Protein 1CCR (pdb70)

InterPro domains:
  IPR002327 Cytochrome c, class IA/ IB [PR00604] (22-29)
  IPR002327 Cytochrome c, class IA/ IB [PR00604] (35-50)
  IPR002327 Cytochrome c, class IA/ IB [PR00604] (51-61)
  IPR002327 Cytochrome c, class IA/ IB [PR00604] (65-81)
  IPR002327 Cytochrome c, class IA/ IB [PR00604] (84-94)
  IPR002327 Cytochrome c, class IA/ IB [PR00604] (101-109)
  IPR002327 Cytochrome c, class IA/ IB [PTHR11961] (2-110)
  IPR009056 Cytochrome c-like domain [PF00034] (13-109)
  IPR009056 Cytochrome c-like domain [PS51007] (10-111)
  IPR036909 Cytochrome c-like domain superfamily [G3DSA:1.10.760.10] (1-112)
  IPR036909 Cytochrome c-like domain superfamily [SSF46626] (9-109)

CATH classification: 1.10.760.10

B-factor: mean 10.81, std 4.12, range [5.12, 37.32]

Organism: Oryza sativa subsp. japonica (NCBI:txid39947)

Radius of gyration: 12.94 Å; Cα contacts (8 Å, |Δi|>4): 188; chains: 1; bounding box: 24×33×35 Å

Secondary structure (DSSP, 8-state):
--GGGSPPP-HHHHHHHHHHHTTTT---STT---SSS---TT-TTPBTT--TT----HHHHHH-PBPSHHHHHHHHH----STT---------HHHHHHHHHHHHHHT-

Solvent-accessible surface area: 6325 Å² total

Structure (mmCIF, N/CA/C/O backbone):
data_1CCR
#
_entry.id   1CCR
#
_cell.length_a   43.780
_cell.length_b   43.780
_cell.length_c   110.050
_cell.angle_alpha   90.00
_cell.angle_beta   90.00
_cell.angle_gamma   120.00
#
_symmetry.space_group_name_H-M   'P 61'
#
loop_
_entity.id
_entity.type
_entity.pdbx_description
1 polymer 'CYTOCHROME C'
2 non-polymer 'HEME C'
3 water water
#
loop_
_atom_site.group_PDB
_atom_site.id
_atom_site.type_symbol
_atom_site.label_atom_id
_atom_site.label_alt_id
_atom_site.label_comp_id
_atom_site.label_asym_id
_atom_site.label_entity_id
_atom_site.label_seq_id
_atom_site.pdbx_PDB_ins_code
_atom_site.Cartn_x
_atom_site.Cartn_y
_atom_site.Cartn_z
_atom_site.occupancy
_atom_site.B_iso_or_equiv
_atom_site.auth_seq_id
_atom_site.auth_comp_id
_atom_site.auth_asym_id
_atom_site.auth_atom_id
_atom_site.pdbx_PDB_model_num
ATOM 4 N N . ALA A 1 2 ? -5.115 24.987 43.439 1.00 13.99 1 ALA A N 1
ATOM 5 C CA . ALA A 1 2 ? -5.273 23.535 43.450 1.00 14.03 1 ALA A CA 1
ATOM 6 C C . ALA A 1 2 ? -6.043 23.098 42.188 1.00 14.06 1 ALA A C 1
ATOM 7 O O . ALA A 1 2 ? -5.962 21.921 41.763 1.00 14.65 1 ALA A O 1
ATOM 9 N N . SER A 1 3 ? -6.794 24.034 41.698 1.00 13.27 2 SER A N 1
ATOM 10 C CA . SER A 1 3 ? -7.583 23.868 40.489 1.00 13.03 2 SER A CA 1
ATOM 11 C C . SER A 1 3 ? -7.541 25.132 39.633 1.00 12.51 2 SER A C 1
ATOM 12 O O . SER A 1 3 ? -7.174 26.236 40.065 1.00 11.73 2 SER A O 1
ATOM 15 N N . PHE A 1 4 ? -7.968 24.958 38.377 1.00 12.19 3 PHE A N 1
ATOM 16 C CA . PHE A 1 4 ? -7.935 26.059 37.417 1.00 12.14 3 PHE A CA 1
ATOM 17 C C . PHE A 1 4 ? -8.636 27.304 38.001 1.00 13.01 3 PHE A C 1
ATOM 18 O O . PHE A 1 4 ? -8.267 28.436 37.781 1.00 12.40 3 PHE A O 1
ATOM 26 N N . SER A 1 5 ? -9.700 26.986 38.694 1.00 13.98 4 SER A N 1
ATOM 27 C CA . SER A 1 5 ? -10.558 27.940 39.337 1.00 15.40 4 SER A CA 1
ATOM 28 C C . SER A 1 5 ? -9.844 28.923 40.255 1.00 15.17 4 SER A C 1
ATOM 29 O O . SER A 1 5 ? -10.323 30.052 40.351 1.00 15.50 4 SER A O 1
ATOM 32 N N . GLU A 1 6 ? -8.845 28.445 40.914 1.00 15.40 5 GLU A N 1
ATOM 33 C CA . GLU A 1 6 ? -8.061 29.177 41.908 1.00 15.50 5 GLU A CA 1
ATOM 34 C C . GLU A 1 6 ? -6.724 29.694 41.381 1.00 14.18 5 GLU A C 1
ATOM 35 O O . GLU A 1 6 ? -5.995 30.357 42.116 1.00 13.68 5 GLU A O 1
ATOM 41 N N . ALA A 1 7 ? -6.411 29.351 40.142 1.00 12.56 6 ALA A N 1
ATOM 42 C CA . ALA A 1 7 ? -5.125 29.703 39.535 1.00 11.31 6 ALA A CA 1
ATOM 43 C C . ALA A 1 7 ? -4.974 31.179 39.228 1.00 10.42 6 ALA A C 1
ATOM 44 O O . ALA A 1 7 ? -5.984 31.873 39.032 1.00 10.84 6 ALA A O 1
ATOM 46 N N . PRO A 1 8 ? -3.738 31.659 39.136 1.00 9.88 7 PRO A N 1
ATOM 47 C CA . PRO A 1 8 ? -3.466 33.066 38.792 1.00 9.68 7 PRO A CA 1
ATOM 48 C C . PRO A 1 8 ? -3.974 33.405 37.394 1.00 9.73 7 PRO A C 1
ATOM 49 O O . PRO A 1 8 ? -4.123 32.509 36.526 1.00 9.20 7 PRO A O 1
ATOM 53 N N . PRO A 1 9 ? -4.250 34.679 37.162 1.00 9.49 8 PRO A N 1
ATOM 54 C CA . PRO A 1 9 ? -4.650 35.117 35.786 1.00 9.68 8 PRO A CA 1
ATOM 55 C C . PRO A 1 9 ? -3.478 34.821 34.843 1.00 9.78 8 PRO A C 1
ATOM 56 O O . PRO A 1 9 ? -2.311 34.826 35.235 1.00 10.27 8 PRO A O 1
ATOM 60 N N . GLY A 1 10 ? -3.803 34.563 33.576 1.00 10.20 9 GLY A N 1
ATOM 61 C CA . GLY A 1 10 ? -2.817 34.177 32.574 1.00 10.42 9 GLY A CA 1
ATOM 62 C C . GLY A 1 10 ? -2.402 35.308 31.659 1.00 10.82 9 GLY A C 1
ATOM 63 O O . GLY A 1 10 ? -3.195 36.186 31.341 1.00 12.03 9 GLY A O 1
ATOM 64 N N . ASN A 1 11 ? -1.146 35.306 31.281 1.00 10.84 10 ASN A N 1
ATOM 65 C CA . ASN A 1 11 ? -0.543 36.295 30.391 1.00 11.17 10 ASN A CA 1
ATOM 66 C C . ASN A 1 11 ? 0.031 35.486 29.195 1.00 10.94 10 ASN A C 1
ATOM 67 O O . ASN A 1 11 ? 1.031 34.820 29.358 1.00 10.86 10 ASN A O 1
ATOM 72 N N . PRO A 1 12 ? -0.622 35.659 28.037 1.00 11.05 11 PRO A N 1
ATOM 73 C CA . PRO A 1 12 ? -0.182 34.937 26.855 1.00 11.29 11 PRO A CA 1
ATOM 74 C C . PRO A 1 12 ? 1.215 35.237 26.407 1.00 11.34 11 PRO A C 1
ATOM 75 O O . PRO A 1 12 ? 1.759 34.284 25.770 1.00 11.19 11 PRO A O 1
ATOM 79 N N . LYS A 1 13 ? 1.803 36.387 26.651 1.00 11.95 12 LYS A N 1
ATOM 80 C CA . LYS A 1 13 ? 3.196 36.663 26.263 1.00 12.54 12 LYS A CA 1
ATOM 81 C C . LYS A 1 13 ? 4.124 35.757 27.092 1.00 11.91 12 LYS A C 1
ATOM 82 O O . LYS A 1 13 ? 5.052 35.110 26.586 1.00 12.05 12 LYS A O 1
ATOM 88 N N . ALA A 1 14 ? 3.869 35.767 28.391 1.00 10.99 13 ALA A N 1
ATOM 89 C CA . ALA A 1 14 ? 4.612 34.885 29.304 1.00 10.65 13 ALA A CA 1
ATOM 90 C C . ALA A 1 14 ? 4.431 33.426 28.876 1.00 10.79 13 ALA A C 1
ATOM 91 O O . ALA A 1 14 ? 5.378 32.640 28.891 1.00 10.96 13 ALA A O 1
ATOM 93 N N . GLY A 1 15 ? 3.230 33.062 28.491 1.00 10.53 14 GLY A N 1
ATOM 94 C CA . GLY A 1 15 ? 2.868 31.686 28.066 1.00 10.83 14 GLY A CA 1
ATOM 95 C C . GLY A 1 15 ? 3.587 31.236 26.802 1.00 10.72 14 GLY A C 1
ATOM 96 O O . GLY A 1 15 ? 3.988 30.083 26.666 1.00 10.80 14 GLY A O 1
ATOM 97 N N . GLU A 1 16 ? 3.797 32.148 25.897 1.00 11.63 15 GLU A N 1
ATOM 98 C CA . GLU A 1 16 ? 4.561 31.957 24.682 1.00 12.72 15 GLU A CA 1
ATOM 99 C C . GLU A 1 16 ? 5.995 31.561 24.970 1.00 12.21 15 GLU A C 1
ATOM 100 O O . GLU A 1 16 ? 6.517 30.671 24.267 1.00 11.18 15 GLU A O 1
ATOM 106 N N . LYS A 1 17 ? 6.650 32.209 25.907 1.00 12.15 16 LYS A N 1
ATOM 107 C CA . LYS A 1 17 ? 8.011 31.891 26.316 1.00 12.72 16 LYS A CA 1
ATOM 108 C C . LYS A 1 17 ? 8.093 30.436 26.771 1.00 11.89 16 LYS A C 1
ATOM 109 O O . LYS A 1 17 ? 8.961 29.654 26.476 1.00 11.76 16 LYS A O 1
ATOM 115 N N . ILE A 1 18 ? 7.091 30.095 27.616 1.00 11.41 17 ILE A N 1
ATOM 116 C CA . ILE A 1 18 ? 6.980 28.761 28.159 1.00 10.88 17 ILE A CA 1
ATOM 117 C C . ILE A 1 18 ? 6.824 27.691 27.041 1.00 10.38 17 ILE A C 1
ATOM 118 O O . ILE A 1 18 ? 7.513 26.690 27.070 1.00 10.48 17 ILE A O 1
ATOM 123 N N . PHE A 1 19 ? 5.879 27.966 26.153 1.00 9.95 18 PHE A N 1
ATOM 124 C CA . PHE A 1 19 ? 5.618 27.063 25.031 1.00 10.12 18 PHE A CA 1
ATOM 125 C C . PHE A 1 19 ? 6.888 26.813 24.212 1.00 10.18 18 PHE A C 1
ATOM 126 O O . PHE A 1 19 ? 7.219 25.657 23.953 1.00 10.34 18 PHE A O 1
ATOM 134 N N . LYS A 1 20 ? 7.543 27.879 23.830 1.00 11.05 19 LYS A N 1
ATOM 135 C CA . LYS A 1 20 ? 8.764 27.838 23.026 1.00 12.08 19 LYS A CA 1
ATOM 136 C C . LYS A 1 20 ? 9.839 26.945 23.637 1.00 11.94 19 LYS A C 1
ATOM 137 O O . LYS A 1 20 ? 10.443 26.088 22.981 1.00 12.10 19 LYS A O 1
ATOM 143 N N . THR A 1 21 ? 10.050 27.167 24.929 1.00 12.03 20 THR A N 1
ATOM 144 C CA . THR A 1 21 ? 11.118 26.436 25.617 1.00 12.63 20 THR A CA 1
ATOM 145 C C . THR A 1 21 ? 10.780 25.058 26.058 1.00 11.82 20 THR A C 1
ATOM 146 O O . THR A 1 21 ? 11.682 24.188 26.042 1.00 12.44 20 THR A O 1
ATOM 150 N N . LYS A 1 22 ? 9.548 24.748 26.386 1.00 11.18 21 LYS A N 1
ATOM 151 C CA . LYS A 1 22 ? 9.168 23.454 26.888 1.00 11.01 21 LYS A CA 1
ATOM 152 C C . LYS A 1 22 ? 8.274 22.581 26.049 1.00 9.78 21 LYS A C 1
ATOM 153 O O . LYS A 1 22 ? 8.214 21.374 26.377 1.00 9.78 21 LYS A O 1
ATOM 159 N N . CYS A 1 23 ? 7.637 23.114 24.998 1.00 8.65 22 CYS A N 1
ATOM 160 C CA . CYS A 1 23 ? 6.741 22.305 24.205 1.00 7.99 22 CYS A CA 1
ATOM 161 C C . CYS A 1 23 ? 6.982 22.266 22.681 1.00 7.91 22 CYS A C 1
ATOM 162 O O . CYS A 1 23 ? 6.583 21.270 22.051 1.00 7.53 22 CYS A O 1
ATOM 165 N N . ALA A 1 24 ? 7.523 23.374 22.179 1.00 8.11 23 ALA A N 1
ATOM 166 C CA . ALA A 1 24 ? 7.703 23.514 20.712 1.00 7.91 23 ALA A CA 1
ATOM 167 C C . ALA A 1 24 ? 8.475 22.397 20.071 1.00 7.70 23 ALA A C 1
ATOM 168 O O . ALA A 1 24 ? 8.191 22.072 18.886 1.00 7.80 23 ALA A O 1
ATOM 170 N N . GLN A 1 25 ? 9.428 21.795 20.774 1.00 7.67 24 GLN A N 1
ATOM 171 C CA . GLN A 1 25 ? 10.238 20.690 20.252 1.00 7.30 24 GLN A CA 1
ATOM 172 C C . GLN A 1 25 ? 9.393 19.572 19.653 1.00 7.40 24 GLN A C 1
ATOM 173 O O . GLN A 1 25 ? 9.768 18.917 18.657 1.00 7.45 24 GLN A O 1
ATOM 179 N N . CYS A 1 26 ? 8.268 19.324 20.297 1.00 6.37 25 CYS A N 1
ATOM 180 C CA . CYS A 1 26 ? 7.390 18.220 19.965 1.00 5.66 25 CYS A CA 1
ATOM 181 C C . CYS A 1 26 ? 6.004 18.559 19.471 1.00 5.28 25 CYS A C 1
ATOM 182 O O . CYS A 1 26 ? 5.323 17.599 19.131 1.00 5.15 25 CYS A O 1
ATOM 185 N N . HIS A 1 27 ? 5.639 19.842 19.537 1.00 5.54 26 HIS A N 1
ATOM 186 C CA . HIS A 1 27 ? 4.323 20.219 19.062 1.00 6.09 26 HIS A CA 1
ATOM 187 C C . HIS A 1 27 ? 4.308 21.464 18.164 1.00 6.91 26 HIS A C 1
ATOM 188 O O . HIS A 1 27 ? 4.955 22.440 18.475 1.00 7.37 26 HIS A O 1
ATOM 195 N N . THR A 1 28 ? 3.454 21.369 17.163 1.00 7.56 27 THR A N 1
ATOM 196 C CA . THR A 1 28 ? 3.058 22.444 16.285 1.00 7.87 27 THR A CA 1
ATOM 197 C C . THR A 1 28 ? 1.706 22.960 16.837 1.00 8.35 27 THR A C 1
ATOM 198 O O . THR A 1 28 ? 1.077 22.304 17.677 1.00 8.10 27 THR A O 1
ATOM 202 N N . VAL A 1 29 ? 1.262 24.083 16.317 1.00 8.68 28 VAL A N 1
ATOM 203 C CA . VAL A 1 29 ? 0.019 24.703 16.751 1.00 9.37 28 VAL A CA 1
ATOM 204 C C . VAL A 1 29 ? -0.784 25.252 15.550 1.00 10.36 28 VAL A C 1
ATOM 205 O O . VAL A 1 29 ? -1.967 25.544 15.736 1.00 9.68 28 VAL A O 1
ATOM 209 N N . ASP A 1 30 ? -0.055 25.412 14.459 1.00 12.03 29 ASP A N 1
ATOM 210 C CA . ASP A 1 30 ? -0.680 25.959 13.244 1.00 13.31 29 ASP A CA 1
ATOM 211 C C . ASP A 1 30 ? -1.327 24.864 12.408 1.00 13.40 29 ASP A C 1
ATOM 212 O O . ASP A 1 30 ? -0.783 23.804 12.178 1.00 13.12 29 ASP A O 1
ATOM 217 N N . LYS A 1 31 ? -2.475 25.249 11.868 1.00 14.01 30 LYS A N 1
ATOM 218 C CA . LYS A 1 31 ? -3.202 24.435 10.912 1.00 14.47 30 LYS A CA 1
ATOM 219 C C . LYS A 1 31 ? -2.259 24.279 9.692 1.00 14.11 30 LYS A C 1
ATOM 220 O O . LYS A 1 31 ? -1.646 25.252 9.248 1.00 14.08 30 LYS A O 1
ATOM 226 N N . GLY A 1 32 ? -2.147 23.049 9.224 1.00 13.55 31 GLY A N 1
ATOM 227 C CA . GLY A 1 32 ? -1.329 22.698 8.063 1.00 12.49 31 GLY A CA 1
ATOM 228 C C . GLY A 1 32 ? 0.107 22.389 8.364 1.00 11.82 31 GLY A C 1
ATOM 229 O O . GLY A 1 32 ? 0.831 21.941 7.458 1.00 11.85 31 GLY A O 1
ATOM 230 N N . ALA A 1 33 ? 0.551 22.559 9.603 1.00 10.66 32 ALA A N 1
ATOM 231 C CA . ALA A 1 33 ? 1.931 22.355 10.011 1.00 9.87 32 ALA A CA 1
ATOM 232 C C . ALA A 1 33 ? 2.405 20.924 10.204 1.00 9.34 32 ALA A C 1
ATOM 233 O O . ALA A 1 33 ? 3.633 20.749 10.319 1.00 8.36 32 ALA A O 1
ATOM 235 N N . GLY A 1 34 ? 1.505 19.965 10.240 1.00 8.81 33 GLY A N 1
ATOM 236 C CA . GLY A 1 34 ? 1.894 18.559 10.421 1.00 9.13 33 GLY A CA 1
ATOM 237 C C . GLY A 1 34 ? 2.259 18.294 11.910 1.00 8.97 33 GLY A C 1
ATOM 238 O O . GLY A 1 34 ? 2.076 19.169 12.789 1.00 9.86 33 GLY A O 1
ATOM 239 N N . HIS A 1 35 ? 2.803 17.133 12.119 1.00 8.42 34 HIS A N 1
ATOM 240 C CA . HIS A 1 35 ? 3.171 16.642 13.461 1.00 8.50 34 HIS A CA 1
ATOM 241 C C . HIS A 1 35 ? 4.662 16.698 13.675 1.00 8.37 34 HIS A C 1
ATOM 242 O O . HIS A 1 35 ? 5.445 16.952 12.756 1.00 8.56 34 HIS A O 1
ATOM 249 N N . LYS A 1 36 ? 5.011 16.461 14.929 1.00 8.30 35 LYS A N 1
ATOM 250 C CA . LYS A 1 36 ? 6.432 16.401 15.376 1.00 8.25 35 LYS A CA 1
ATOM 251 C C . LYS A 1 36 ? 6.460 15.103 16.191 1.00 8.28 35 LYS A C 1
ATOM 252 O O . LYS A 1 36 ? 5.737 14.160 15.848 1.00 7.99 35 LYS A O 1
ATOM 258 N N . GLN A 1 37 ? 7.209 15.080 17.270 1.00 8.25 36 GLN A N 1
ATOM 259 C CA . GLN A 1 37 ? 7.230 13.914 18.173 1.00 9.01 36 GLN A CA 1
ATOM 260 C C . GLN A 1 37 ? 5.782 13.706 18.671 1.00 8.01 36 GLN A C 1
ATOM 261 O O . GLN A 1 37 ? 5.262 12.602 18.792 1.00 7.86 36 GLN A O 1
ATOM 267 N N . GLY A 1 38 ? 5.126 14.812 18.976 1.00 6.87 37 GLY A N 1
ATOM 268 C CA . GLY A 1 38 ? 3.782 14.967 19.463 1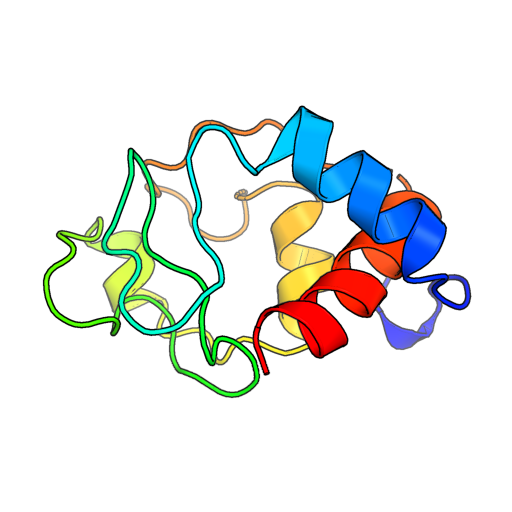.00 6.32 37 GLY A CA 1
ATOM 269 C C . GLY A 1 38 ? 2.886 15.532 18.382 1.00 5.84 37 GLY A C 1
ATOM 270 O O . GLY A 1 38 ? 3.356 16.055 17.340 1.00 5.91 37 GLY A O 1
ATOM 271 N N . PRO A 1 39 ? 1.583 15.410 18.604 1.00 5.99 38 PRO A N 1
ATOM 272 C CA . PRO A 1 39 ? 0.593 15.882 17.628 1.00 6.22 38 PRO A CA 1
ATOM 273 C C . PRO A 1 39 ? 0.529 17.398 17.551 1.00 6.23 38 PRO A C 1
ATOM 274 O O . PRO A 1 39 ? 0.806 18.162 18.484 1.00 6.92 38 PRO A O 1
ATOM 278 N N . ASN A 1 40 ? 0.067 17.867 16.397 1.00 6.60 39 ASN A N 1
ATOM 279 C CA . ASN A 1 40 ? -0.228 19.299 16.200 1.00 7.24 39 ASN A CA 1
ATOM 280 C C . ASN A 1 40 ? -1.387 19.592 17.196 1.00 6.87 39 ASN A C 1
ATOM 281 O O . ASN A 1 40 ? -2.342 18.802 17.253 1.00 7.13 39 ASN A O 1
ATOM 286 N N . LEU A 1 41 ? -1.263 20.647 17.920 1.00 6.45 40 LEU A N 1
ATOM 287 C CA . LEU A 1 41 ? -2.272 21.094 18.880 1.00 6.92 40 LEU A CA 1
ATOM 288 C C . LEU A 1 41 ? -3.313 22.019 18.324 1.00 7.41 40 LEU A C 1
ATOM 289 O O . LEU A 1 41 ? -4.181 22.552 19.067 1.00 7.18 40 LEU A O 1
ATOM 294 N N . ASN A 1 42 ? -3.274 22.285 17.002 1.00 7.81 41 ASN A N 1
ATOM 295 C CA . ASN A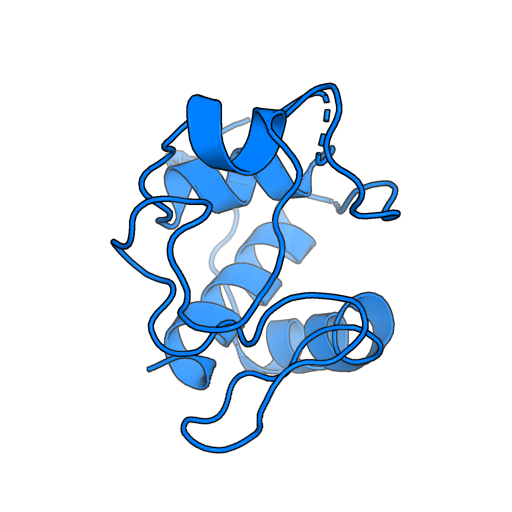 1 42 ? -4.295 23.180 16.439 1.00 8.04 41 ASN A CA 1
ATOM 296 C C . ASN A 1 42 ? -5.706 22.634 16.784 1.00 7.37 41 ASN A C 1
ATOM 297 O O . ASN A 1 42 ? -6.025 21.452 16.669 1.00 7.72 41 ASN A O 1
ATOM 302 N N . GLY A 1 43 ? -6.546 23.581 17.175 1.00 6.90 42 GLY A N 1
ATOM 303 C CA . GLY A 1 43 ? -7.913 23.396 17.540 1.00 6.84 42 GLY A CA 1
ATOM 304 C C . GLY A 1 43 ? -8.162 22.547 18.784 1.00 7.15 42 GLY A C 1
ATOM 305 O O . GLY A 1 43 ? -9.248 21.900 18.986 1.00 6.50 42 GLY A O 1
ATOM 306 N N . LEU A 1 44 ? -7.137 22.475 19.638 1.00 7.07 43 LEU A N 1
ATOM 307 C CA . LEU A 1 44 ? -7.194 21.684 20.857 1.00 7.24 43 LEU A CA 1
ATOM 308 C C . LEU A 1 44 ? -8.393 21.942 21.743 1.00 6.96 43 LEU A C 1
ATOM 309 O O . LEU A 1 44 ? -8.952 20.968 22.316 1.00 6.94 43 LEU A O 1
ATOM 314 N N . PHE A 1 45 ? -8.730 23.191 21.992 1.00 6.90 44 PHE A N 1
ATOM 315 C CA . PHE A 1 45 ? -9.745 23.565 22.989 1.00 7.37 44 PHE A CA 1
ATOM 316 C C . PHE A 1 45 ? -11.124 23.050 22.661 1.00 7.63 44 PHE A C 1
ATOM 317 O O . PHE A 1 45 ? -11.751 23.412 21.647 1.00 8.07 44 PHE A O 1
ATOM 325 N N . GLY A 1 46 ? -11.591 22.157 23.540 1.00 7.22 45 GLY A N 1
ATOM 326 C CA . GLY A 1 46 ? -12.889 21.520 23.408 1.00 7.24 45 GLY A CA 1
ATOM 327 C C . GLY A 1 46 ? -12.850 20.162 22.722 1.00 7.38 45 GLY A C 1
ATOM 328 O O . GLY A 1 46 ? -13.903 19.480 22.689 1.00 7.74 45 GLY A O 1
ATOM 329 N N . ARG A 1 47 ? -11.714 19.757 22.178 1.00 7.29 46 ARG A N 1
ATOM 330 C CA . ARG A 1 47 ? -11.648 18.475 21.498 1.00 8.09 46 ARG A CA 1
ATOM 331 C C . ARG A 1 47 ? -11.337 17.310 22.446 1.00 7.48 46 ARG A C 1
ATOM 332 O O . ARG A 1 47 ? -10.740 17.467 23.490 1.00 7.44 46 ARG A O 1
ATOM 340 N N . GLN A 1 48 ? -11.822 16.166 21.953 1.00 6.84 47 GLN A N 1
ATOM 341 C CA . GLN A 1 48 ? -11.530 14.903 22.690 1.00 6.30 47 GLN A CA 1
ATOM 342 C C . GLN A 1 48 ? -10.070 14.529 22.446 1.00 6.25 47 GLN A C 1
ATOM 343 O O . GLN A 1 48 ? -9.562 14.608 21.328 1.00 5.69 47 GLN A O 1
ATOM 349 N N . SER A 1 49 ? -9.428 14.047 23.526 1.00 5.83 48 SER A N 1
ATOM 350 C CA . SER A 1 49 ? -8.036 13.581 23.452 1.00 6.17 48 SER A CA 1
ATOM 351 C C . SER A 1 49 ? -7.917 12.421 22.463 1.00 6.52 48 SER A C 1
ATOM 352 O O . SER A 1 49 ? -8.881 11.656 22.309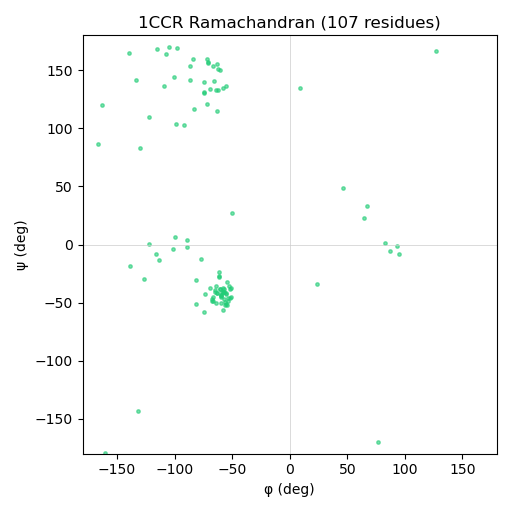 1.00 6.77 48 SER A O 1
ATOM 355 N N . GLY A 1 50 ? -6.755 12.285 21.828 1.00 6.62 49 GLY A N 1
ATOM 356 C CA . GLY A 1 50 ? -6.420 11.206 20.943 1.00 6.51 49 GLY A CA 1
ATOM 357 C C . GLY A 1 50 ? -7.206 11.147 19.650 1.00 6.78 49 GLY A C 1
ATOM 358 O O . GLY A 1 50 ? -7.376 10.038 19.108 1.00 7.45 49 GLY A O 1
ATOM 359 N N . THR A 1 51 ? -7.577 12.308 19.136 1.00 6.89 50 THR A N 1
ATOM 360 C CA . THR A 1 51 ? -8.374 12.341 17.887 1.00 8.26 50 THR A CA 1
ATOM 361 C C . THR A 1 51 ? -7.812 13.113 16.710 1.00 8.63 50 THR A C 1
ATOM 362 O O . THR A 1 51 ? -8.579 13.154 15.673 1.00 8.98 50 THR A O 1
ATOM 366 N N . THR A 1 52 ? -6.651 13.710 16.811 1.00 9.09 51 THR A N 1
ATOM 367 C CA . THR A 1 52 ? -6.103 14.445 15.647 1.00 9.96 51 THR A CA 1
ATOM 368 C C . THR A 1 52 ? -5.725 13.424 14.552 1.00 9.63 51 THR A C 1
ATOM 369 O O . THR A 1 52 ? -5.064 12.421 14.804 1.00 9.05 51 THR A O 1
ATOM 373 N N . PRO A 1 53 ? -6.164 13.804 13.314 1.00 9.96 52 PRO A N 1
ATOM 374 C CA . PRO A 1 53 ? -5.886 12.906 12.181 1.00 9.97 52 PRO A CA 1
ATOM 375 C C . PRO A 1 53 ? -4.395 12.794 11.893 1.00 9.96 52 PRO A C 1
ATOM 376 O O . PRO A 1 53 ? -3.666 13.800 12.002 1.00 9.93 52 PRO A O 1
ATOM 380 N N . GLY A 1 54 ? -3.952 11.600 11.569 1.00 10.14 53 GLY A N 1
ATOM 381 C CA . GLY A 1 54 ? -2.615 11.286 11.170 1.00 10.54 53 GLY A CA 1
ATOM 382 C C . GLY A 1 54 ? -1.533 11.057 12.156 1.00 10.56 53 GLY A C 1
ATOM 383 O O . GLY A 1 54 ? -0.388 10.773 11.769 1.00 11.41 53 GLY A O 1
ATOM 384 N N . TYR A 1 55 ? -1.899 11.134 13.427 1.00 10.52 54 TYR A N 1
ATOM 385 C CA . TYR A 1 55 ? -0.971 10.898 14.541 1.00 10.21 54 TYR A CA 1
ATOM 386 C C . TYR A 1 55 ? -1.303 9.598 15.229 1.00 10.54 54 TYR A C 1
ATOM 387 O O . TYR A 1 55 ? -2.492 9.364 15.494 1.00 11.15 54 TYR A O 1
ATOM 396 N N . SER A 1 56 ? -0.300 8.809 15.552 1.00 10.91 55 SER A N 1
ATOM 397 C CA . SER A 1 56 ? -0.464 7.547 16.248 1.00 11.57 55 SER A CA 1
ATOM 398 C C . SER A 1 56 ? -0.351 7.768 17.757 1.00 10.81 55 SER A C 1
ATOM 399 O O . SER A 1 56 ? 0.751 7.900 18.285 1.00 11.14 55 SER A O 1
ATOM 402 N N . TYR A 1 57 ? -1.505 7.770 18.378 1.00 10.15 56 TYR A N 1
ATOM 403 C CA . TYR A 1 57 ? -1.569 7.930 19.843 1.00 9.52 56 TYR A CA 1
ATOM 404 C C . TYR A 1 57 ? -1.377 6.616 20.581 1.00 9.85 56 TYR A C 1
ATOM 405 O O . TYR A 1 57 ? -1.510 5.508 20.048 1.00 10.14 56 TYR A O 1
ATOM 414 N N . SER A 1 58 ? -1.012 6.820 21.851 1.00 9.72 57 SER A N 1
ATOM 415 C CA . SER A 1 58 ? -0.877 5.670 22.772 1.00 10.00 57 SER A CA 1
ATOM 416 C C . SER A 1 58 ? -2.349 5.249 23.015 1.00 10.43 57 SER A C 1
ATOM 417 O O . SER A 1 58 ? -3.288 6.027 22.743 1.00 10.34 57 SER A O 1
ATOM 420 N N . THR A 1 59 ? -2.508 4.015 23.456 1.00 10.99 58 THR A N 1
ATOM 421 C CA . THR A 1 59 ? -3.882 3.531 23.721 1.00 12.13 58 THR A CA 1
ATOM 422 C C . THR A 1 59 ? -4.475 4.334 24.863 1.00 11.81 58 THR A C 1
ATOM 423 O O . THR A 1 59 ? -5.664 4.697 24.736 1.00 12.56 58 THR A O 1
ATOM 427 N N . ALA A 1 60 ? -3.701 4.656 25.859 1.00 11.72 59 ALA A N 1
ATOM 428 C CA . ALA A 1 60 ? -4.133 5.450 27.008 1.00 11.23 59 ALA A CA 1
ATOM 429 C C . ALA A 1 60 ? -4.712 6.797 26.593 1.00 11.56 59 ALA A C 1
ATOM 430 O O . ALA A 1 60 ? -5.789 7.268 27.022 1.00 11.15 59 ALA A O 1
ATOM 432 N N . ASP A 1 61 ? -3.933 7.508 25.776 1.00 12.41 60 ASP A N 1
ATOM 433 C CA . ASP A 1 61 ? -4.352 8.872 25.303 1.00 12.94 60 ASP A CA 1
ATOM 434 C C . ASP A 1 61 ? -5.647 8.750 24.514 1.00 13.37 60 ASP A C 1
ATOM 435 O O . ASP A 1 61 ? -6.416 9.754 24.505 1.00 13.56 60 ASP A O 1
ATOM 440 N N . LYS A 1 62 ? -5.896 7.603 23.873 1.00 13.14 61 LYS A N 1
ATOM 441 C CA . LYS A 1 62 ? -7.157 7.455 23.116 1.00 13.48 61 LYS A CA 1
ATOM 442 C C . LYS A 1 62 ? -8.281 7.082 24.089 1.00 13.35 61 LYS A C 1
ATOM 443 O O . LYS A 1 62 ? -9.335 7.747 24.105 1.00 12.98 61 LYS A O 1
ATOM 449 N N . ASN A 1 63 ? -8.036 6.073 24.883 1.00 13.58 62 ASN A N 1
ATOM 450 C CA . ASN A 1 63 ? -8.999 5.539 25.861 1.00 13.91 62 ASN A CA 1
ATOM 451 C C . ASN A 1 63 ? -9.477 6.572 26.855 1.00 13.25 62 ASN A C 1
ATOM 452 O O . ASN A 1 63 ? -10.680 6.504 27.223 1.00 13.40 62 ASN A O 1
ATOM 457 N N . MET A 1 64 ? -8.599 7.425 27.357 1.00 12.43 63 MET A N 1
ATOM 458 C CA . MET A 1 64 ? -9.021 8.435 28.352 1.00 12.02 63 MET A CA 1
ATOM 459 C C . MET A 1 64 ? -10.111 9.324 27.816 1.00 11.34 63 MET A C 1
ATOM 460 O O . MET A 1 64 ? -11.047 9.641 28.572 1.00 11.02 63 MET A O 1
ATOM 465 N N . ALA A 1 65 ? -10.069 9.680 26.542 1.00 10.49 64 ALA A N 1
ATOM 466 C CA . ALA A 1 65 ? -11.047 10.512 25.847 1.00 9.92 64 ALA A CA 1
ATOM 467 C C . ALA A 1 65 ? -11.411 11.761 26.647 1.00 9.60 64 ALA A C 1
ATOM 468 O O . ALA A 1 65 ? -12.604 12.111 26.827 1.00 9.83 64 ALA A O 1
ATOM 470 N N . VAL A 1 66 ? -10.391 12.443 27.105 1.00 8.87 65 VAL A N 1
ATOM 471 C CA . VAL A 1 66 ? -10.505 13.681 27.867 1.00 9.01 65 VAL A CA 1
ATOM 472 C C . VAL A 1 66 ? -10.886 14.843 26.928 1.00 8.64 65 VAL A C 1
ATOM 473 O O . VAL A 1 66 ? -10.252 14.966 25.866 1.00 8.80 65 VAL A O 1
ATOM 477 N N . ILE A 1 67 ? -11.899 15.623 27.321 1.00 8.04 66 ILE A N 1
ATOM 478 C CA . ILE A 1 67 ? -12.205 16.831 26.492 1.00 8.00 66 ILE A CA 1
ATOM 479 C C . ILE A 1 67 ? -11.211 17.904 27.005 1.00 7.92 66 ILE A C 1
ATOM 480 O O . ILE A 1 67 ? -11.264 18.283 28.222 1.00 7.65 66 ILE A O 1
ATOM 485 N N . TRP A 1 68 ? -10.341 18.339 26.180 1.00 7.50 67 TRP A N 1
ATOM 486 C CA . TRP A 1 68 ? -9.334 19.350 26.563 1.00 8.11 67 TRP A CA 1
ATOM 487 C C . TRP A 1 68 ? -9.986 20.734 26.672 1.00 9.24 67 TRP A C 1
ATOM 488 O O . TRP A 1 68 ? -10.710 21.183 25.771 1.00 9.95 67 TRP A O 1
ATOM 499 N N . GLU A 1 69 ? -9.714 21.374 27.787 1.00 9.96 68 GLU A N 1
ATOM 500 C CA . GLU A 1 69 ? -10.180 22.719 28.117 1.00 11.27 68 GLU A CA 1
ATOM 501 C C . GLU A 1 69 ? -9.280 23.293 29.222 1.00 10.34 68 GLU A C 1
ATOM 502 O O . GLU A 1 69 ? -8.395 22.549 29.654 1.00 9.42 68 GLU A O 1
ATOM 508 N N . GLU A 1 70 ? -9.528 24.498 29.674 1.00 9.80 69 GLU A N 1
ATOM 509 C CA . GLU A 1 70 ? -8.639 25.078 30.713 1.00 10.59 69 GLU A CA 1
ATOM 510 C C . GLU A 1 70 ? -8.498 24.209 31.954 1.00 9.73 69 GLU A C 1
ATOM 511 O O . GLU A 1 70 ? -7.411 23.983 32.484 1.00 9.34 69 GLU A O 1
ATOM 517 N N . ASN A 1 71 ? -9.605 23.651 32.386 1.00 9.82 70 ASN A N 1
ATOM 518 C CA . ASN A 1 71 ? -9.659 22.788 33.552 1.00 10.36 70 ASN A CA 1
ATOM 519 C C . ASN A 1 71 ? -8.779 21.555 33.518 1.00 9.24 70 ASN A C 1
ATOM 520 O O . ASN A 1 71 ? -7.964 21.268 34.401 1.00 9.22 70 ASN A O 1
ATOM 525 N N . THR A 1 72 ? -9.046 20.811 32.435 1.00 7.52 71 THR A N 1
ATOM 526 C CA . THR A 1 72 ? -8.347 19.549 32.217 1.00 6.64 71 THR A CA 1
ATOM 527 C C . THR A 1 72 ? -6.890 19.758 31.882 1.00 6.35 71 THR A C 1
ATOM 528 O O . THR A 1 72 ? -6.061 18.978 32.372 1.00 6.42 71 THR A O 1
ATOM 532 N N . LEU A 1 73 ? -6.622 20.830 31.104 1.00 5.69 72 LEU A N 1
ATOM 533 C CA . LEU A 1 73 ? -5.220 21.102 30.749 1.00 6.08 72 LEU A CA 1
ATOM 534 C C . LEU A 1 73 ? -4.407 21.461 32.007 1.00 5.99 72 LEU A C 1
ATOM 535 O O . LEU A 1 73 ? -3.268 21.085 32.124 1.00 6.02 72 LEU A O 1
ATOM 540 N N . TYR A 1 74 ? -5.037 22.253 32.851 1.00 6.18 73 TYR A N 1
ATOM 541 C CA . TYR A 1 74 ? -4.340 22.717 34.103 1.00 6.92 73 TYR A CA 1
ATOM 542 C C . TYR A 1 74 ? -3.934 21.546 34.973 1.00 7.08 73 TYR A C 1
ATOM 543 O O . TYR A 1 74 ? -2.799 21.475 35.454 1.00 7.65 73 TYR A O 1
ATOM 552 N N . ASP A 1 75 ? -4.818 20.570 35.131 1.00 6.98 74 ASP A N 1
ATOM 553 C CA . ASP A 1 75 ? -4.527 19.342 35.892 1.00 7.71 74 ASP A CA 1
ATOM 554 C C . ASP A 1 75 ? -3.487 18.521 35.150 1.00 7.45 74 ASP A C 1
ATOM 555 O O . ASP A 1 75 ? -2.532 18.050 35.734 1.00 7.56 74 ASP A O 1
ATOM 560 N N . TYR A 1 76 ? -3.752 18.361 33.862 1.00 7.00 75 TYR A N 1
ATOM 561 C CA . TYR A 1 76 ? -2.843 17.545 33.025 1.00 6.61 75 TYR A CA 1
ATOM 562 C C . TYR A 1 76 ? -1.420 17.980 33.090 1.00 6.08 75 TYR A C 1
ATOM 563 O O . TYR A 1 76 ? -0.517 17.162 33.317 1.00 6.81 75 TYR A O 1
ATOM 572 N N . LEU A 1 77 ? -1.181 19.259 32.862 1.00 6.58 76 LEU A N 1
ATOM 573 C CA . LEU A 1 77 ? 0.156 19.820 32.785 1.00 7.18 76 LEU A CA 1
ATOM 574 C C . LEU A 1 77 ? 1.002 19.710 34.035 1.00 7.24 76 LEU A C 1
ATOM 575 O O . LEU A 1 77 ? 2.232 19.809 33.912 1.00 7.66 76 LEU A O 1
ATOM 580 N N . LEU A 1 78 ? 0.353 19.577 35.187 1.00 7.77 77 LEU A N 1
ATOM 581 C CA . LEU A 1 78 ? 1.082 19.402 36.447 1.00 8.42 77 LEU A CA 1
ATOM 582 C C . LEU A 1 78 ? 1.935 18.140 36.433 1.00 8.58 77 LEU A C 1
ATOM 583 O O . LEU A 1 78 ? 3.110 18.142 36.900 1.00 8.50 77 LEU A O 1
ATOM 588 N N . ASN A 1 79 ? 1.384 17.092 35.833 1.00 8.67 78 ASN A N 1
ATOM 589 C CA . ASN A 1 79 ? 2.077 15.791 35.727 1.00 9.10 78 ASN A CA 1
ATOM 590 C C . ASN A 1 79 ? 1.348 14.916 34.724 1.00 8.96 78 ASN A C 1
ATOM 591 O O . ASN A 1 79 ? 0.461 14.161 35.103 1.00 8.69 78 ASN A O 1
ATOM 596 N N . PRO A 1 80 ? 1.68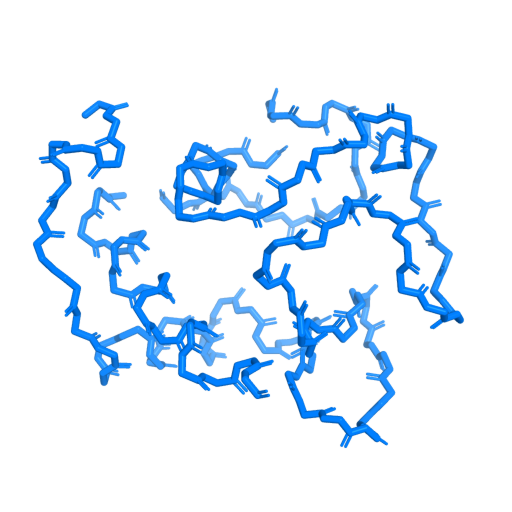8 15.059 33.440 1.00 9.03 79 PRO A N 1
ATOM 597 C CA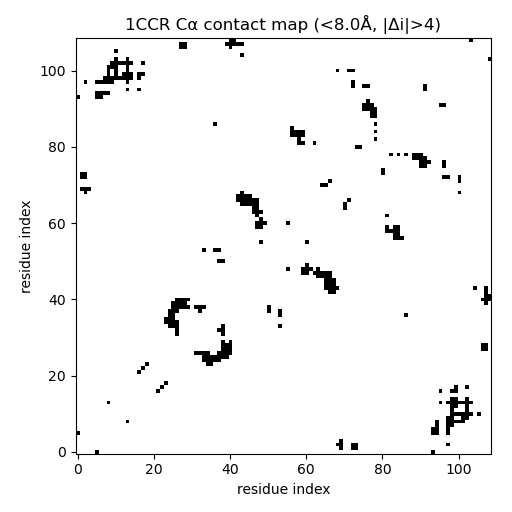 . PRO A 1 80 ? 1.044 14.305 32.376 1.00 9.53 79 PRO A CA 1
ATOM 598 C C . PRO A 1 80 ? 0.976 12.807 32.602 1.00 10.04 79 PRO A C 1
ATOM 599 O O . PRO A 1 80 ? -0.106 12.243 32.315 1.00 10.09 79 PRO A O 1
ATOM 615 N N . LYS A 1 82 ? 0.911 11.139 35.332 1.00 13.10 81 LYS A N 1
ATOM 616 C CA . LYS A 1 82 ? -0.032 10.806 36.407 1.00 13.60 81 LYS A CA 1
ATOM 617 C C . LYS A 1 82 ? -1.446 10.931 35.892 1.00 12.72 81 LYS A C 1
ATOM 618 O O . LYS A 1 82 ? -2.355 10.182 36.284 1.00 12.45 81 LYS A O 1
ATOM 624 N N . TYR A 1 83 ? -1.706 11.883 34.973 1.00 11.18 82 TYR A N 1
ATOM 625 C CA . TYR A 1 83 ? -3.023 12.134 34.405 1.00 10.12 82 TYR A CA 1
ATOM 626 C C . TYR A 1 83 ? -3.493 11.086 33.414 1.00 9.76 82 TYR A C 1
ATOM 627 O O . TYR A 1 83 ? -4.681 10.646 33.414 1.00 8.95 82 TYR A O 1
ATOM 636 N N . ILE A 1 84 ? -2.626 10.642 32.551 1.00 9.60 83 ILE A N 1
ATOM 637 C CA . ILE A 1 84 ? -2.842 9.609 31.536 1.00 9.81 83 ILE A CA 1
ATOM 638 C C . ILE A 1 84 ? -1.678 8.620 31.690 1.00 9.79 83 ILE A C 1
ATOM 639 O O . ILE A 1 84 ? -0.695 8.708 30.976 1.00 9.31 83 ILE A O 1
ATOM 644 N N . PRO A 1 85 ? -1.846 7.696 32.639 1.00 10.27 84 PRO A N 1
ATOM 645 C CA . PRO A 1 85 ? -0.808 6.671 32.854 1.00 10.73 84 PRO A CA 1
ATOM 646 C C . PRO A 1 85 ? -0.636 5.930 31.533 1.00 10.62 84 PRO A C 1
ATOM 647 O O . PRO A 1 85 ? -1.696 5.601 30.975 1.00 11.74 84 PRO A O 1
ATOM 651 N N . GLY A 1 86 ? 0.573 5.691 31.086 1.00 10.71 85 GLY A N 1
ATOM 652 C CA . GLY A 1 86 ? 0.756 4.981 29.814 1.00 10.43 85 GLY A CA 1
ATOM 653 C C . GLY A 1 86 ? 0.905 5.906 28.617 1.00 9.70 85 GLY A C 1
ATOM 654 O O . GLY A 1 86 ? 1.125 5.407 27.511 1.00 10.20 85 GLY A O 1
ATOM 655 N N . THR A 1 87 ? 0.829 7.200 28.813 1.00 9.26 86 THR A N 1
ATOM 656 C CA . THR A 1 87 ? 1.053 8.150 27.698 1.00 8.87 86 THR A CA 1
ATOM 657 C C . THR A 1 87 ? 2.508 8.088 27.236 1.00 9.03 86 THR A C 1
ATOM 658 O O . THR A 1 87 ? 3.375 7.819 28.097 1.00 9.77 86 THR A O 1
ATOM 662 N N . LYS A 1 88 ? 2.795 8.430 25.979 1.00 9.17 87 LYS A N 1
ATOM 663 C CA . LYS A 1 88 ? 4.215 8.410 25.550 1.00 9.47 87 LYS A CA 1
ATOM 664 C C . LYS A 1 88 ? 4.859 9.753 25.541 1.00 9.04 87 LYS A C 1
ATOM 665 O O . LYS A 1 88 ? 6.012 9.959 25.082 1.00 10.00 87 LYS A O 1
ATOM 671 N N . MET A 1 89 ? 4.127 10.732 26.034 1.00 9.10 88 MET A N 1
ATOM 672 C CA . MET A 1 89 ? 4.652 12.126 26.132 1.00 9.01 88 MET A CA 1
ATOM 673 C C . MET A 1 89 ? 5.716 12.141 27.269 1.00 9.54 88 MET A C 1
ATOM 674 O O . MET A 1 89 ? 5.339 11.756 28.416 1.00 9.04 88 MET A O 1
ATOM 679 N N . VAL A 1 90 ? 6.919 12.510 26.908 1.00 10.68 89 VAL A N 1
ATOM 680 C CA . VAL A 1 90 ? 8.003 12.605 27.942 1.00 11.29 89 VAL A CA 1
ATOM 681 C C . VAL A 1 90 ? 8.096 14.095 28.326 1.00 11.28 89 VAL A C 1
ATOM 682 O O . VAL A 1 90 ? 8.654 14.919 27.608 1.00 11.37 89 VAL A O 1
ATOM 686 N N . PHE A 1 91 ? 7.532 14.364 29.495 1.00 10.91 90 PHE A N 1
ATOM 687 C CA . PHE A 1 91 ? 7.487 15.737 30.046 1.00 10.39 90 PHE A CA 1
ATOM 688 C C . PHE A 1 91 ? 7.166 15.612 31.538 1.00 10.67 90 PHE A C 1
ATOM 689 O O . PHE A 1 91 ? 6.092 15.084 31.875 1.00 10.84 90 PHE A O 1
ATOM 697 N N . PRO A 1 92 ? 8.044 16.096 32.369 1.00 10.87 91 PRO A N 1
ATOM 698 C CA . PRO A 1 92 ? 7.894 15.982 33.815 1.00 11.50 91 PRO A CA 1
ATOM 699 C C . PRO A 1 92 ? 6.662 16.643 34.384 1.00 11.58 91 PRO A C 1
ATOM 700 O O . PRO A 1 92 ? 6.055 16.103 35.348 1.00 11.91 91 PRO A O 1
ATOM 704 N N . GLY A 1 93 ? 6.321 17.773 33.852 1.00 10.80 92 GLY A N 1
ATOM 705 C CA . GLY A 1 93 ? 5.196 18.582 34.327 1.00 11.09 92 GLY A CA 1
ATOM 706 C C . GLY A 1 93 ? 5.663 20.016 34.610 1.00 11.17 92 GLY A C 1
ATOM 707 O O . GLY A 1 93 ? 6.882 20.320 34.599 1.00 11.69 92 GLY A O 1
ATOM 708 N N . LEU A 1 94 ? 4.718 20.882 34.770 1.00 11.03 93 LEU A N 1
ATOM 709 C CA . LEU A 1 94 ? 4.903 22.302 35.087 1.00 11.80 93 LEU A CA 1
ATOM 710 C C . LEU A 1 94 ? 4.293 22.495 36.486 1.00 11.84 93 LEU A C 1
ATOM 711 O O . LEU A 1 94 ? 3.044 22.444 36.639 1.00 11.90 93 LEU A O 1
ATOM 728 N N . LYS A 1 96 ? 4.360 25.066 38.837 1.00 9.84 95 LYS A N 1
ATOM 729 C CA . LYS A 1 96 ? 3.687 26.291 39.299 1.00 9.82 95 LYS A CA 1
ATOM 730 C C . LYS A 1 96 ? 2.350 26.591 38.665 1.00 9.12 95 LYS A C 1
ATOM 731 O O . LYS A 1 96 ? 2.171 26.557 37.447 1.00 8.92 95 LYS A O 1
ATOM 737 N N . PRO A 1 97 ? 1.397 26.952 39.527 1.00 8.46 96 PRO A N 1
ATOM 738 C CA . PRO A 1 97 ? 0.099 27.406 39.075 1.00 7.73 96 PRO A CA 1
ATOM 739 C C . PRO A 1 97 ? 0.248 28.515 38.034 1.00 6.88 96 PRO A C 1
ATOM 740 O O . PRO A 1 97 ? -0.471 28.478 37.032 1.00 6.93 96 PRO A O 1
ATOM 744 N N . GLN A 1 98 ? 1.105 29.490 38.252 1.00 6.45 97 GLN A N 1
ATOM 745 C CA . GLN A 1 98 ? 1.281 30.618 37.321 1.00 6.14 97 GLN A CA 1
ATOM 746 C C . GLN A 1 98 ? 1.794 30.167 35.968 1.00 6.16 97 GLN A C 1
ATOM 747 O O . GLN A 1 98 ? 1.306 30.715 34.933 1.00 6.43 97 GLN A O 1
ATOM 753 N N . GLU A 1 99 ? 2.738 29.240 35.929 1.00 6.58 98 GLU A N 1
ATOM 754 C CA . GLU A 1 99 ? 3.304 28.739 34.680 1.00 7.70 98 GLU A CA 1
ATOM 755 C C . GLU A 1 99 ? 2.214 28.039 33.845 1.00 7.42 98 GLU A C 1
ATOM 756 O O . GLU A 1 99 ? 2.168 28.180 32.612 1.00 6.57 98 GLU A O 1
ATOM 762 N N . ARG A 1 100 ? 1.381 27.264 34.531 1.00 6.84 99 ARG A N 1
ATOM 763 C CA . ARG A 1 100 ? 0.287 26.578 33.844 1.00 7.90 99 ARG A CA 1
ATOM 764 C C . ARG A 1 100 ? -0.731 27.573 33.304 1.00 7.89 99 ARG A C 1
ATOM 765 O O . ARG A 1 100 ? -1.150 27.442 32.150 1.00 7.56 99 ARG A O 1
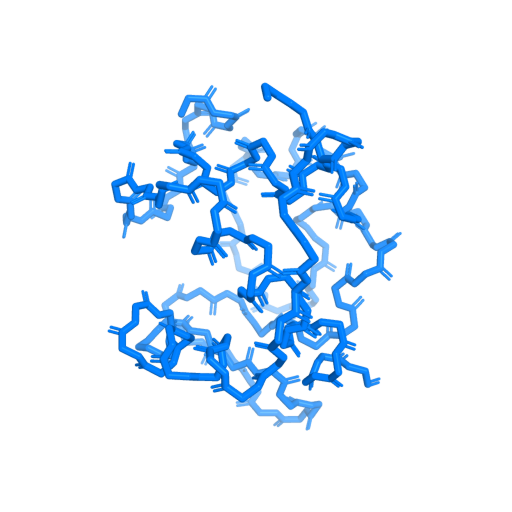ATOM 773 N N . ALA A 1 101 ? -1.134 28.568 34.099 1.00 6.99 100 ALA A N 1
ATOM 774 C CA . ALA A 1 101 ? -2.068 29.605 33.721 1.00 6.58 100 ALA A CA 1
ATOM 775 C C . ALA A 1 101 ? -1.574 30.406 32.531 1.00 6.74 100 ALA A C 1
ATOM 776 O O . ALA A 1 101 ? -2.346 30.608 31.560 1.00 6.35 100 ALA A O 1
ATOM 778 N N . ASP A 1 102 ? -0.321 30.794 32.550 1.00 6.83 101 ASP A N 1
ATOM 779 C CA . ASP A 1 102 ? 0.293 31.535 31.404 1.00 6.87 101 ASP A CA 1
ATOM 780 C C . ASP A 1 102 ? 0.304 30.637 30.154 1.00 6.90 101 ASP A C 1
ATOM 781 O O . ASP A 1 102 ? -0.163 31.130 29.089 1.00 6.37 101 ASP A O 1
ATOM 786 N N . LEU A 1 103 ? 0.784 29.438 30.243 1.00 6.56 102 LEU A N 1
ATOM 787 C CA . LEU A 1 103 ? 0.836 28.500 29.104 1.00 7.43 102 LEU A CA 1
ATOM 788 C C . LEU A 1 103 ? -0.566 28.328 28.554 1.00 7.25 102 LEU A C 1
ATOM 789 O O . LEU A 1 103 ? -0.741 28.396 27.302 1.00 7.62 102 LEU A O 1
ATOM 794 N N . ILE A 1 104 ? -1.533 28.057 29.389 1.00 7.01 103 ILE A N 1
ATOM 795 C CA . ILE A 1 104 ? -2.930 27.858 28.898 1.00 7.29 103 ILE A CA 1
ATOM 796 C C . ILE A 1 104 ? -3.451 29.096 28.180 1.00 7.80 103 ILE A C 1
ATOM 797 O O . ILE A 1 104 ? -4.108 28.946 27.133 1.00 7.31 103 ILE A O 1
ATOM 802 N N . SER A 1 105 ? -3.210 30.285 28.720 1.00 7.68 104 SER A N 1
ATOM 803 C CA . SER A 1 105 ? -3.585 31.526 28.076 1.00 8.91 104 SER A CA 1
ATOM 804 C C . SER A 1 105 ? -2.987 31.615 26.676 1.00 8.52 104 SER A C 1
ATOM 805 O O . SER A 1 105 ? -3.762 32.033 25.809 1.00 8.66 104 SER A O 1
ATOM 808 N N . TYR A 1 106 ? -1.755 31.227 26.522 1.00 8.25 105 TYR A N 1
ATOM 809 C CA . TYR A 1 106 ? -1.132 31.271 25.181 1.00 8.63 105 TYR A CA 1
ATOM 810 C C . TYR A 1 106 ? -1.777 30.268 24.253 1.00 9.65 105 TYR A C 1
ATOM 811 O O . TYR A 1 106 ? -2.153 30.598 23.094 1.00 9.26 105 TYR A O 1
ATOM 820 N N . LEU A 1 107 ? -1.955 29.039 24.735 1.00 9.94 106 LEU A N 1
ATOM 821 C CA . LEU A 1 107 ? -2.516 27.954 23.905 1.00 10.68 106 LEU A CA 1
ATOM 822 C C . LEU A 1 107 ? -3.889 28.358 23.364 1.00 11.12 106 LEU A C 1
ATOM 823 O O . LEU A 1 107 ? -4.264 28.053 22.201 1.00 10.60 106 LEU A O 1
ATOM 828 N N . LYS A 1 108 ? -4.670 28.986 24.222 1.00 12.00 107 LYS A N 1
ATOM 829 C CA . LYS A 1 108 ? -6.003 29.435 23.809 1.00 13.27 107 LYS A CA 1
ATOM 830 C C . LYS A 1 108 ? -5.878 30.302 22.543 1.00 13.60 107 LYS A C 1
ATOM 831 O O . LYS A 1 108 ? -6.669 30.117 21.613 1.00 13.34 107 LYS A O 1
ATOM 837 N N . GLU A 1 109 ? -4.946 31.212 22.530 1.00 14.03 108 GLU A N 1
ATOM 838 C CA . GLU A 1 109 ? -4.727 32.126 21.411 1.00 14.90 108 GLU A CA 1
ATOM 839 C C . GLU A 1 109 ? -4.074 31.368 20.269 1.00 14.26 108 GLU A C 1
ATOM 840 O O . GLU A 1 109 ? -4.678 31.368 19.178 1.00 14.46 108 GLU A O 1
ATOM 846 N N . ALA A 1 110 ? -2.934 30.765 20.491 1.00 13.42 109 ALA A N 1
ATOM 847 C CA . ALA A 1 110 ? -2.158 30.082 19.475 1.00 12.92 109 ALA A CA 1
ATOM 848 C C . ALA A 1 110 ? -2.837 28.961 18.701 1.00 12.64 10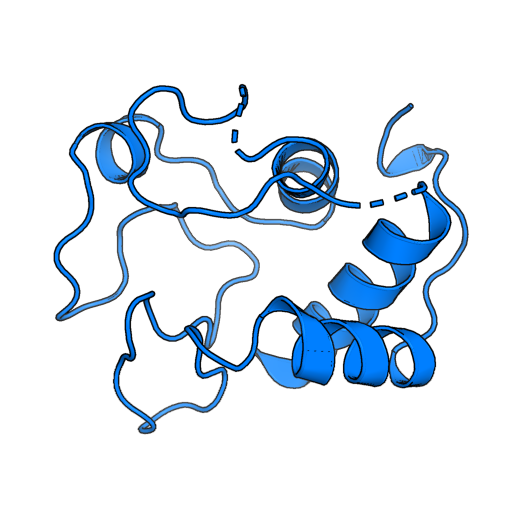9 ALA A C 1
ATOM 849 O O . ALA A 1 110 ? -2.556 28.832 17.467 1.00 12.09 109 ALA A O 1
ATOM 851 N N . THR A 1 111 ? -3.657 28.154 19.336 1.00 12.20 110 THR A N 1
ATOM 852 C CA . THR A 1 111 ? -4.264 26.978 18.711 1.00 12.53 110 THR A CA 1
ATOM 853 C C . THR A 1 111 ? -5.581 27.241 18.029 1.00 14.07 110 THR A C 1
ATOM 854 O O . THR A 1 111 ? -6.227 26.332 17.493 1.00 14.18 110 THR A O 1
ATOM 858 N N . SER A 1 112 ? -6.048 28.458 18.110 1.00 15.85 111 SER A N 1
ATOM 859 C CA . SER A 1 112 ? -7.241 28.969 17.544 1.00 18.25 111 SER A CA 1
ATOM 860 C C . SER A 1 112 ? -7.213 28.966 15.998 1.00 19.11 111 SER A C 1
ATOM 861 O O . SER A 1 112 ? -8.242 28.477 15.513 1.00 20.22 111 SER A O 1
#

Sequence (109 aa):
ASFSEAPPGNPKAGEKIFKTKCAQCHTVDKGAGHKQGPNLNGLFGRQSGTTPGYSYSTADKNMAVIWEENTLYDYLLNPKYIPGTKMVFPGLKPQERADLISYLKEATS

Nearest PDB structures (foldseek):
  1ccr-assembly1_A  TM=1.009E+00  e=2.185E-23  Oryza sativa
  1csw-assembly1_A  TM=9.811E-01  e=1.998E-14  Saccharomyces cerevisiae
  1crj-assembly1_A-2  TM=9.805E-01  e=2.789E-14  Saccharomyces cerevisiae
  2jqr-assembly1_A  TM=9.807E-01  e=3.895E-14  Saccharomyces cerevisiae
  1cie-assembly1_A-2  TM=9.791E-01  e=9.920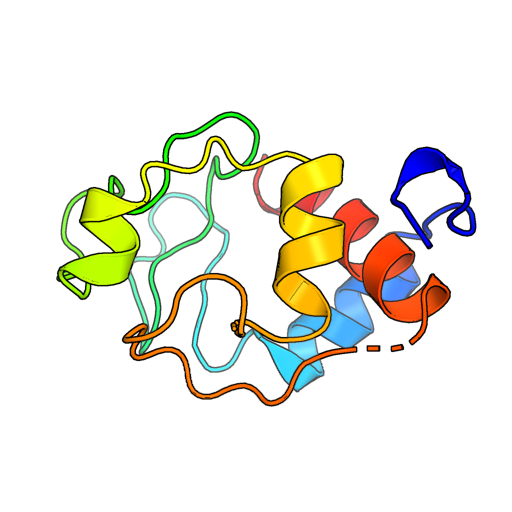E-14  Saccharomyces cerevisiae

Foldseek 3Di:
DFLVPFDAADQVLLVVLCVPAPPQFEAQDDPPAGGVHGHCAPLQQAFFPDDPPDDWFVQRNVVRDGDHLGLQLVCQQAVVSRPRGPDDHGHDPSHNSNHNRVNSVVRND